Protein AF-A0A5A8F6B6-F1 (afdb_monomer)

pLDDT: mean 88.73, std 12.37, range [43.03, 97.75]

Sequence (128 aa):
MFMLNKKAFTLIELMIAILIFLIAILGLVPAFINAVKINKINEVRDKAYLALNKKLIEIESMDFNSLANDNGTITIDNTDYNYTINVIDDSSSIGKLKKVVVTVKWTKPYYNEENSISGTIYVRAKNE

InterPro domains:
  IPR010052 Type II secretion system protein GspI [PTHR38779] (2-109)
  IPR012902 Prokaryotic N-terminal methylation site [PF07963] (3-28)
  IPR012902 Prokaryotic N-terminal methylation site [TIGR02532] (7-28)
  IPR045584 Pilin-like [SSF54523] (9-91)

Structure (mmCIF, N/CA/C/O backbone):
data_AF-A0A5A8F6B6-F1
#
_entry.id   AF-A0A5A8F6B6-F1
#
loop_
_atom_site.group_PDB
_atom_site.id
_atom_site.type_symbol
_atom_site.label_atom_id
_atom_site.label_alt_id
_atom_site.label_comp_id
_atom_site.label_asym_id
_atom_site.label_entity_id
_atom_site.label_seq_id
_atom_site.pdbx_PDB_ins_code
_atom_site.Cartn_x
_atom_site.Cartn_y
_atom_site.Cartn_z
_atom_site.occupancy
_atom_site.B_iso_or_equiv
_atom_site.auth_seq_id
_atom_site.auth_comp_id
_atom_site.auth_asym_id
_atom_site.auth_atom_id
_atom_site.pdbx_PDB_model_num
ATOM 1 N N . MET A 1 1 ? -16.861 -34.633 62.055 1.00 44.25 1 MET A N 1
ATOM 2 C CA . MET A 1 1 ? -17.249 -34.572 60.629 1.00 44.25 1 MET A CA 1
ATOM 3 C C . MET A 1 1 ? -17.550 -33.117 60.300 1.00 44.25 1 MET A C 1
ATOM 5 O O . MET A 1 1 ? -18.537 -32.592 60.793 1.00 44.25 1 MET A O 1
ATOM 9 N N . PHE A 1 2 ? -16.646 -32.427 59.601 1.00 43.03 2 PHE A N 1
ATOM 10 C CA . PHE A 1 2 ? -16.809 -31.008 59.272 1.00 43.03 2 PHE A CA 1
ATOM 11 C C . PHE A 1 2 ? -17.870 -30.865 58.176 1.00 43.03 2 PHE A C 1
ATOM 13 O O . PHE A 1 2 ? -17.669 -31.335 57.058 1.00 43.03 2 PHE A O 1
ATOM 20 N N . MET A 1 3 ? -19.013 -30.254 58.493 1.00 48.62 3 MET A N 1
ATOM 21 C CA . MET A 1 3 ? -19.997 -29.887 57.477 1.00 48.62 3 MET A CA 1
ATOM 22 C C . MET A 1 3 ? -19.415 -28.756 56.623 1.00 48.62 3 MET A C 1
ATOM 24 O O . MET A 1 3 ? -19.262 -27.629 57.093 1.00 48.62 3 MET A O 1
ATOM 28 N N . LEU A 1 4 ? -19.070 -29.056 55.369 1.00 57.56 4 LEU A N 1
ATOM 29 C CA . LEU A 1 4 ? -18.744 -28.034 54.380 1.00 57.56 4 LEU A CA 1
ATOM 30 C C . LEU A 1 4 ? -20.007 -27.223 54.075 1.00 57.56 4 LEU A C 1
ATOM 32 O O . LEU A 1 4 ? -20.913 -27.691 53.388 1.00 57.56 4 LEU A O 1
ATOM 36 N N . ASN A 1 5 ? -20.057 -25.996 54.586 1.00 58.12 5 ASN A N 1
ATOM 37 C CA . ASN A 1 5 ? -21.114 -25.034 54.309 1.00 58.12 5 ASN A CA 1
ATOM 38 C C . ASN A 1 5 ? -20.991 -24.538 52.855 1.00 58.12 5 ASN A C 1
ATOM 40 O O . ASN A 1 5 ? -20.283 -23.572 52.576 1.00 58.12 5 ASN A O 1
ATOM 44 N N . LYS A 1 6 ? -21.635 -25.227 51.908 1.00 61.44 6 LYS A N 1
ATOM 45 C CA . LYS A 1 6 ? -21.715 -24.791 50.507 1.00 61.44 6 LYS A CA 1
ATOM 46 C C . LYS A 1 6 ? -22.841 -23.769 50.355 1.00 61.44 6 LYS A C 1
ATOM 48 O O . LYS A 1 6 ? -23.943 -24.118 49.941 1.00 61.44 6 LYS A O 1
ATOM 53 N N . LYS A 1 7 ? -22.580 -22.506 50.706 1.00 67.00 7 LYS A N 1
ATOM 54 C CA . LYS A 1 7 ? -23.494 -21.411 50.354 1.00 67.00 7 LYS A CA 1
ATOM 55 C C . LYS A 1 7 ? -23.494 -21.257 48.830 1.00 67.00 7 LYS A C 1
ATOM 57 O O . LYS A 1 7 ? -22.464 -20.939 48.243 1.00 67.00 7 LYS A O 1
ATOM 62 N N . ALA A 1 8 ? -24.626 -21.560 48.201 1.00 66.06 8 ALA A N 1
ATOM 63 C CA . ALA A 1 8 ? -24.851 -21.276 46.790 1.00 66.06 8 ALA A CA 1
ATOM 64 C C . ALA A 1 8 ? -24.875 -19.756 46.564 1.00 66.06 8 ALA A C 1
ATOM 66 O O . ALA A 1 8 ? -25.316 -19.005 47.435 1.00 66.06 8 ALA A O 1
ATOM 67 N N . PHE A 1 9 ? -24.379 -19.335 45.401 1.00 69.56 9 PHE A N 1
ATOM 68 C CA . PHE A 1 9 ? -24.312 -17.943 44.955 1.00 69.56 9 PHE A CA 1
ATOM 69 C C . PHE A 1 9 ? -25.692 -17.277 45.046 1.00 69.56 9 PHE A C 1
ATOM 71 O O . PHE A 1 9 ? -26.693 -17.871 44.634 1.00 69.56 9 PHE A O 1
ATOM 78 N N . THR A 1 10 ? -25.770 -16.066 45.596 1.00 87.00 10 THR A N 1
ATOM 79 C CA . THR A 1 10 ? -27.053 -15.363 45.718 1.00 87.00 10 THR A CA 1
ATOM 80 C C . THR A 1 10 ? -27.490 -14.778 44.370 1.00 87.00 10 THR A C 1
ATOM 82 O O . THR A 1 10 ? -26.666 -14.430 43.523 1.00 87.00 10 THR A O 1
ATOM 85 N N . LEU A 1 11 ? -28.804 -14.627 44.156 1.00 87.81 11 LEU A N 1
ATOM 86 C CA . LEU A 1 11 ? -29.335 -14.018 42.927 1.00 87.81 11 LEU A CA 1
ATOM 87 C C . LEU A 1 11 ? -28.813 -12.582 42.738 1.00 87.81 11 LEU A C 1
ATOM 89 O O . LEU A 1 11 ? -28.518 -12.168 41.621 1.00 87.81 11 LEU A O 1
ATOM 93 N N . ILE A 1 12 ? -28.647 -11.845 43.840 1.00 89.12 12 ILE A N 1
ATOM 94 C CA . ILE A 1 12 ? -28.111 -10.483 43.818 1.00 89.12 12 ILE A CA 1
ATOM 95 C C . ILE A 1 12 ? -26.629 -10.455 43.427 1.00 89.12 12 ILE A C 1
ATOM 97 O O . ILE A 1 12 ? -26.241 -9.613 42.622 1.00 89.12 12 ILE A O 1
ATOM 101 N N . GLU A 1 13 ? -25.809 -11.399 43.903 1.00 88.50 13 GLU A N 1
ATOM 102 C CA . GLU A 1 13 ? -24.418 -11.519 43.449 1.00 88.50 13 GLU A CA 1
ATOM 103 C C . GLU A 1 13 ? -24.342 -11.837 41.957 1.00 88.50 13 GLU A C 1
ATOM 105 O O . GLU A 1 13 ? -23.478 -11.295 41.275 1.00 88.50 13 GLU A O 1
ATOM 110 N N . LEU A 1 14 ? -25.254 -12.657 41.420 1.00 90.50 14 LEU A N 1
ATOM 111 C CA . LEU A 1 14 ? -25.306 -12.939 39.981 1.00 90.50 14 LEU A CA 1
ATOM 112 C C . LEU A 1 14 ? -25.625 -11.681 39.174 1.00 90.50 14 LEU A C 1
ATOM 114 O O . LEU A 1 14 ? -24.964 -11.406 38.175 1.00 90.50 14 LEU A O 1
ATOM 118 N N . MET A 1 15 ? -26.598 -10.890 39.624 1.00 93.12 15 MET A N 1
ATOM 119 C CA . MET A 1 15 ? -26.942 -9.624 38.975 1.00 93.12 15 MET A CA 1
ATOM 120 C C . MET A 1 15 ? -25.776 -8.631 39.014 1.00 93.12 15 MET A C 1
ATOM 122 O O . MET A 1 15 ? -25.469 -8.006 38.000 1.00 93.12 15 MET A O 1
ATOM 126 N N . ILE A 1 16 ? -25.091 -8.523 40.157 1.00 94.25 16 ILE A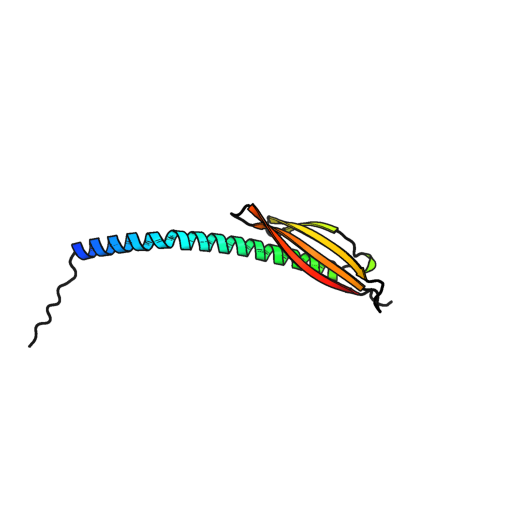 N 1
ATOM 127 C CA . ILE A 1 16 ? -23.917 -7.656 40.313 1.00 94.25 16 ILE A CA 1
ATOM 128 C C . ILE A 1 16 ? -22.751 -8.158 39.447 1.00 94.25 16 ILE A C 1
ATOM 130 O O . ILE A 1 16 ? -22.097 -7.358 38.783 1.00 94.25 16 ILE A O 1
ATOM 134 N N . ALA A 1 17 ? -22.513 -9.470 39.387 1.00 94.56 17 ALA A N 1
ATOM 135 C CA . ALA A 1 17 ? -21.467 -10.061 38.556 1.00 94.56 17 ALA A CA 1
ATOM 136 C C . ALA A 1 17 ? -21.709 -9.800 37.062 1.00 94.56 17 ALA A C 1
ATOM 138 O O . ALA A 1 17 ? -20.786 -9.390 36.358 1.00 94.56 17 ALA A O 1
ATOM 139 N N . ILE A 1 18 ? -22.948 -9.968 36.585 1.00 93.94 18 ILE A N 1
ATOM 140 C CA . ILE A 1 18 ? -23.324 -9.651 35.201 1.00 93.94 18 ILE A CA 1
ATOM 141 C C . ILE A 1 18 ? -23.151 -8.152 34.932 1.00 93.94 18 ILE A C 1
ATOM 143 O O . ILE A 1 18 ? -22.623 -7.785 33.888 1.00 93.94 18 ILE A O 1
ATOM 147 N N . LEU A 1 19 ? -23.526 -7.280 35.873 1.00 95.00 19 LEU A N 1
ATOM 148 C CA . LEU A 1 19 ? -23.343 -5.835 35.730 1.00 95.00 19 LEU A CA 1
ATOM 149 C C . LEU A 1 19 ? -21.861 -5.455 35.574 1.00 95.00 19 LEU A C 1
ATOM 151 O O . LEU A 1 19 ? -21.509 -4.721 34.652 1.00 95.00 19 LEU A O 1
ATOM 155 N N . ILE A 1 20 ? -20.986 -5.985 36.435 1.00 95.31 20 ILE A N 1
ATOM 156 C CA . ILE A 1 20 ? -19.535 -5.749 36.357 1.00 95.31 20 ILE A CA 1
ATOM 157 C C . ILE A 1 20 ? -18.975 -6.296 35.038 1.00 95.31 20 ILE A C 1
ATOM 159 O O . ILE A 1 20 ? -18.177 -5.633 34.375 1.00 95.31 20 ILE A O 1
ATOM 163 N N . PHE A 1 21 ? -1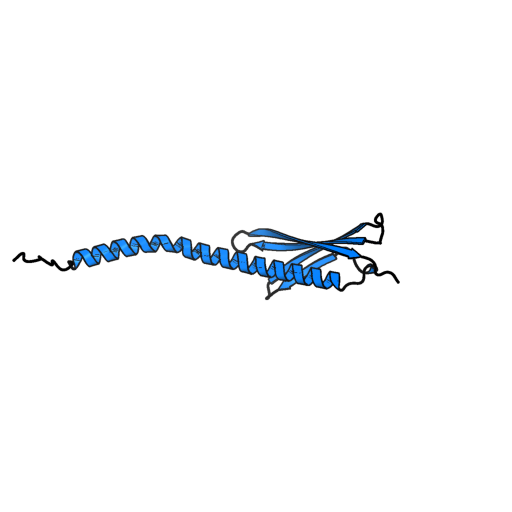9.423 -7.480 34.623 1.00 94.75 21 PHE A N 1
ATOM 164 C CA . PHE A 1 21 ? -19.013 -8.099 33.366 1.00 94.75 21 PHE A CA 1
ATOM 165 C C . PHE A 1 21 ? -19.420 -7.271 32.1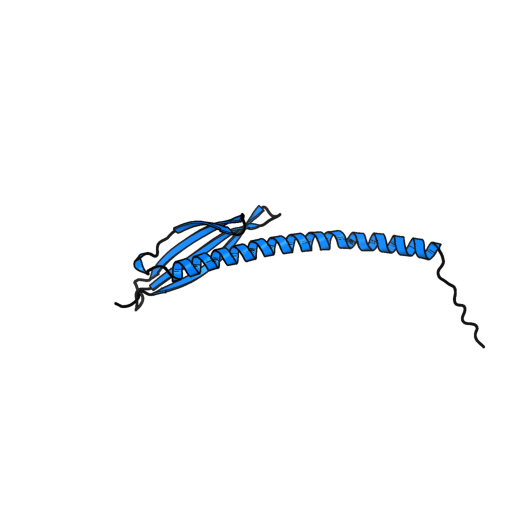39 1.00 94.75 21 PHE A C 1
ATOM 167 O O . PHE A 1 21 ? -18.615 -7.086 31.228 1.0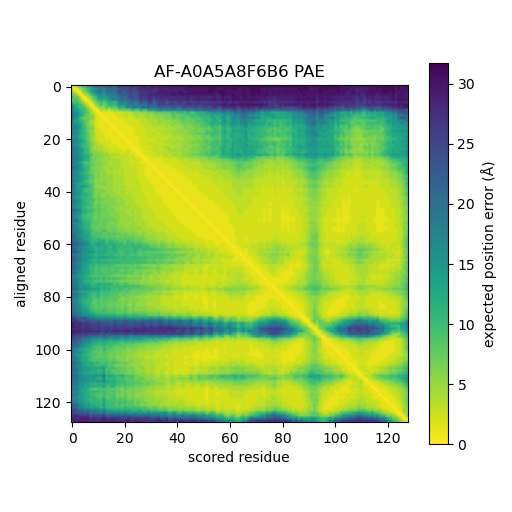0 94.75 21 PHE A O 1
ATOM 174 N N . LEU A 1 22 ? -20.633 -6.712 32.128 1.00 94.75 22 LEU A N 1
ATOM 175 C CA . LEU A 1 22 ? -21.098 -5.839 31.049 1.00 94.75 22 LEU A CA 1
ATOM 176 C C . LEU A 1 22 ? -20.240 -4.575 30.940 1.00 94.75 22 LEU A C 1
ATOM 178 O O . LEU A 1 22 ? -19.835 -4.214 29.837 1.00 94.75 22 LEU A O 1
ATOM 182 N N . ILE A 1 23 ? -19.901 -3.946 32.070 1.00 94.31 23 ILE A N 1
ATOM 183 C CA . ILE A 1 23 ? -19.002 -2.782 32.094 1.00 94.31 23 ILE A CA 1
ATOM 184 C C . ILE A 1 23 ? -17.619 -3.162 31.545 1.00 94.31 23 ILE A C 1
ATOM 186 O O . ILE A 1 23 ? -17.039 -2.408 30.763 1.00 94.31 23 ILE A O 1
ATOM 190 N N . ALA A 1 24 ? -17.112 -4.347 31.892 1.00 92.81 24 ALA A N 1
ATOM 191 C CA . ALA A 1 24 ? -15.826 -4.832 31.400 1.00 92.81 24 ALA A CA 1
ATOM 192 C C . ALA A 1 24 ? -15.817 -5.060 29.875 1.00 92.81 24 ALA A C 1
ATOM 194 O O . ALA A 1 24 ? -14.857 -4.677 29.206 1.00 92.81 24 ALA A O 1
ATOM 195 N N . ILE A 1 25 ? -16.886 -5.627 29.298 1.00 93.88 25 ILE A N 1
ATOM 196 C CA . ILE A 1 25 ? -16.966 -5.885 27.847 1.00 93.88 25 ILE A CA 1
ATOM 197 C C . ILE A 1 25 ? -16.990 -4.591 27.029 1.00 93.88 25 ILE A C 1
ATOM 199 O O . ILE A 1 25 ? -16.445 -4.565 25.924 1.00 93.88 25 ILE A O 1
ATOM 203 N N . LEU A 1 26 ? -17.568 -3.503 27.548 1.00 92.69 26 LEU A N 1
ATOM 204 C CA . LEU A 1 26 ? -17.582 -2.219 26.836 1.00 92.69 26 LEU A CA 1
ATOM 205 C C . LEU A 1 26 ? -16.165 -1.722 26.505 1.00 92.69 26 LEU A C 1
ATOM 207 O O . LEU A 1 26 ? -15.962 -1.095 25.465 1.00 92.69 26 LEU A O 1
ATOM 211 N N . GLY A 1 27 ? -15.168 -2.081 27.321 1.00 89.94 27 GLY A N 1
ATOM 212 C CA . GLY A 1 27 ? -13.759 -1.785 27.056 1.00 89.94 27 GLY A CA 1
ATOM 213 C C . GLY A 1 27 ? -13.174 -2.490 25.824 1.00 89.94 27 GLY A C 1
ATOM 214 O O . GLY A 1 27 ? -12.151 -2.048 25.304 1.00 89.94 27 GLY A O 1
ATOM 215 N N . LEU A 1 28 ? -13.811 -3.551 25.313 1.00 92.44 28 LEU A N 1
ATOM 216 C CA . LEU A 1 28 ? -13.325 -4.322 24.159 1.00 92.44 28 LEU A CA 1
ATOM 217 C C . LEU A 1 28 ? -13.759 -3.737 22.811 1.00 92.44 28 LEU A C 1
ATOM 219 O O . LEU A 1 28 ? -13.083 -3.948 21.805 1.00 92.44 28 LEU A O 1
ATOM 223 N N . VAL A 1 29 ? -14.855 -2.976 22.772 1.00 93.81 29 VAL A N 1
ATOM 224 C CA . VAL A 1 29 ? -15.379 -2.341 21.549 1.00 93.81 29 VAL A CA 1
ATOM 225 C C . VAL A 1 29 ? -14.305 -1.572 20.756 1.00 93.81 29 VAL A C 1
ATOM 227 O O . VAL A 1 29 ? -14.181 -1.819 19.552 1.00 93.81 29 VAL A O 1
ATOM 230 N N . PRO A 1 30 ? -13.477 -0.692 21.360 1.00 94.50 30 PRO A N 1
ATOM 231 C CA . PRO A 1 30 ? -12.430 0.007 20.613 1.00 94.50 30 PRO A CA 1
ATOM 232 C C . PRO A 1 30 ? -11.375 -0.939 20.019 1.00 94.50 30 PRO A C 1
ATOM 234 O O . PRO A 1 30 ? -10.858 -0.664 18.935 1.00 94.50 30 PRO A O 1
ATOM 237 N N . ALA A 1 31 ? -11.081 -2.069 20.672 1.00 94.06 31 ALA A N 1
ATOM 238 C CA . ALA A 1 31 ? -10.142 -3.059 20.147 1.00 94.06 31 ALA A CA 1
ATOM 239 C C . ALA A 1 31 ? -10.674 -3.704 18.857 1.00 94.06 31 ALA A C 1
ATOM 241 O O . ALA A 1 31 ? -9.939 -3.803 17.874 1.00 94.06 31 ALA A O 1
ATOM 242 N N . PHE A 1 32 ? -11.965 -4.054 18.817 1.00 95.12 32 PHE A N 1
ATOM 243 C 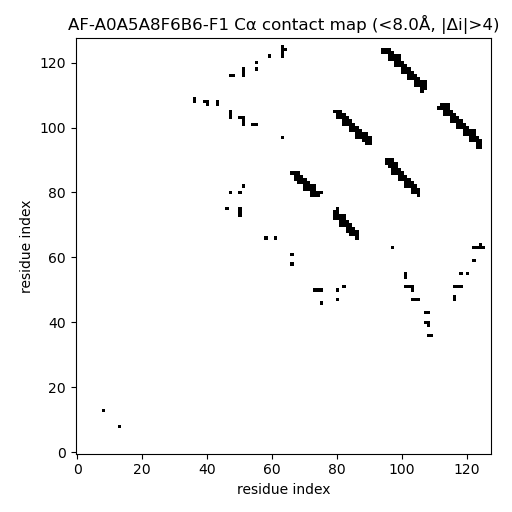CA . PHE A 1 32 ? -12.607 -4.583 17.609 1.00 95.12 32 PHE A CA 1
ATOM 244 C C . PHE A 1 32 ? -12.611 -3.572 16.459 1.00 95.12 32 PHE A C 1
ATOM 246 O O . PHE A 1 32 ? -12.272 -3.924 15.329 1.00 95.12 32 PHE A O 1
ATOM 253 N N . ILE A 1 33 ? -12.933 -2.305 16.736 1.00 95.12 33 ILE A N 1
ATOM 254 C CA . ILE A 1 33 ? -12.914 -1.244 15.717 1.00 95.12 33 ILE A CA 1
ATOM 255 C C . ILE A 1 33 ? -11.504 -1.090 15.134 1.00 95.12 33 ILE A C 1
ATOM 257 O O . ILE A 1 33 ? -11.341 -1.007 13.915 1.00 95.12 33 ILE A O 1
ATOM 261 N N . ASN A 1 34 ? -10.478 -1.081 15.987 1.00 95.56 34 ASN A N 1
ATOM 262 C CA . ASN A 1 34 ? -9.092 -0.977 15.541 1.00 95.56 34 ASN A CA 1
ATOM 263 C C . ASN A 1 34 ? -8.657 -2.196 14.722 1.00 95.56 34 ASN A C 1
ATOM 265 O O . ASN A 1 34 ? -8.008 -2.021 13.694 1.00 95.56 34 ASN A O 1
ATOM 269 N N . ALA A 1 35 ? -9.062 -3.406 15.112 1.00 96.31 35 ALA A N 1
ATOM 270 C CA . ALA A 1 35 ? -8.773 -4.616 14.348 1.00 96.31 35 ALA A CA 1
ATOM 271 C C . ALA A 1 35 ? -9.353 -4.545 12.925 1.00 96.31 35 ALA A C 1
ATOM 273 O O . ALA A 1 35 ? -8.642 -4.801 11.955 1.00 96.31 35 ALA A O 1
ATOM 274 N N . VAL A 1 36 ? -10.613 -4.117 12.777 1.00 96.44 36 VAL A N 1
ATOM 275 C CA . VAL A 1 36 ? -11.247 -3.943 11.456 1.00 96.44 36 VAL A CA 1
ATOM 276 C C . VAL A 1 36 ? -10.514 -2.891 10.620 1.00 96.44 36 VAL A C 1
ATOM 278 O O . VAL A 1 36 ? -10.219 -3.135 9.449 1.00 96.44 36 VAL A O 1
ATOM 281 N N . LYS A 1 37 ? -10.169 -1.741 11.216 1.00 95.88 37 LYS A N 1
ATOM 282 C CA . LYS A 1 37 ? -9.419 -0.680 10.523 1.00 95.88 37 LYS A CA 1
ATOM 283 C C . LYS A 1 37 ? -8.065 -1.178 10.024 1.00 95.88 37 LYS A C 1
ATOM 285 O O . LYS A 1 37 ? -7.739 -0.974 8.857 1.00 95.88 37 LYS A O 1
ATOM 290 N N . ILE A 1 38 ? -7.301 -1.854 10.881 1.00 95.38 38 ILE A N 1
ATOM 291 C CA . ILE A 1 38 ? -5.982 -2.402 10.537 1.00 95.38 38 ILE A CA 1
ATOM 292 C C . ILE A 1 38 ? -6.107 -3.442 9.424 1.00 95.38 38 ILE A C 1
ATOM 294 O O . ILE A 1 38 ? -5.346 -3.389 8.460 1.00 95.38 38 ILE A O 1
ATOM 298 N N . ASN A 1 39 ? -7.095 -4.335 9.502 1.00 96.44 39 ASN A N 1
ATOM 299 C CA . ASN A 1 39 ? -7.332 -5.329 8.457 1.00 96.44 39 ASN A CA 1
ATOM 300 C C . ASN A 1 39 ? -7.609 -4.670 7.105 1.00 96.44 39 ASN A C 1
ATOM 302 O O . ASN A 1 39 ? -7.026 -5.074 6.103 1.00 96.44 39 ASN A O 1
ATOM 306 N N . LYS A 1 40 ? -8.427 -3.612 7.071 1.00 95.31 40 LYS A N 1
ATOM 307 C CA . LYS A 1 40 ? -8.710 -2.906 5.818 1.00 95.31 40 LYS A CA 1
ATOM 308 C C . LYS A 1 40 ? -7.493 -2.154 5.274 1.00 95.31 40 LYS A C 1
ATOM 310 O O . LYS A 1 40 ? -7.288 -2.123 4.063 1.00 95.31 40 LYS A O 1
ATOM 315 N N . ILE A 1 41 ? -6.674 -1.566 6.148 1.00 94.75 41 ILE A N 1
ATOM 316 C CA . ILE A 1 41 ? -5.405 -0.929 5.756 1.00 94.75 41 ILE A CA 1
ATOM 317 C C . ILE A 1 41 ? -4.454 -1.962 5.144 1.00 94.75 41 ILE A C 1
ATOM 319 O O . ILE A 1 41 ? -3.857 -1.695 4.101 1.00 94.75 41 ILE A O 1
ATOM 323 N N . ASN A 1 42 ? -4.338 -3.139 5.762 1.00 95.25 42 ASN A N 1
ATOM 324 C CA . ASN A 1 42 ? -3.500 -4.222 5.258 1.00 95.25 42 ASN A CA 1
ATOM 325 C C . ASN A 1 42 ? -4.013 -4.751 3.915 1.00 95.25 42 ASN A C 1
ATOM 327 O O . ASN A 1 42 ? -3.218 -4.881 2.996 1.00 95.25 42 ASN A O 1
ATOM 331 N N . GLU A 1 43 ? -5.324 -4.947 3.757 1.00 95.69 43 GLU A N 1
ATOM 332 C CA . GLU A 1 43 ? -5.923 -5.383 2.487 1.00 95.69 43 GLU A CA 1
ATOM 333 C C . GLU A 1 43 ? -5.563 -4.437 1.327 1.00 95.69 43 GLU A C 1
ATOM 335 O O . GLU A 1 43 ? -5.137 -4.882 0.262 1.00 95.69 43 GLU A O 1
ATOM 340 N N . VAL A 1 44 ? -5.696 -3.120 1.528 1.00 94.62 44 VAL A N 1
ATOM 341 C CA . VAL A 1 44 ? -5.337 -2.118 0.507 1.00 94.62 44 VAL A CA 1
ATOM 342 C C . VAL A 1 44 ? -3.832 -2.130 0.231 1.00 94.62 44 VAL A C 1
ATOM 344 O O . VAL A 1 44 ? -3.411 -2.035 -0.921 1.00 94.62 44 VAL A O 1
ATOM 347 N N . ARG A 1 45 ? -3.004 -2.288 1.269 1.00 94.94 45 ARG A N 1
ATOM 348 C CA . ARG A 1 45 ? -1.550 -2.396 1.111 1.00 94.94 45 ARG A CA 1
ATOM 349 C C . ARG A 1 45 ? -1.166 -3.637 0.301 1.00 94.94 45 ARG A C 1
ATOM 351 O O . ARG A 1 45 ? -0.345 -3.529 -0.601 1.00 94.94 45 ARG A O 1
ATOM 358 N N . ASP A 1 46 ? -1.762 -4.789 0.581 1.00 96.94 46 ASP A N 1
ATOM 359 C CA . ASP A 1 46 ? -1.469 -6.044 -0.119 1.00 96.94 46 ASP A CA 1
ATOM 360 C C . ASP A 1 46 ? -1.875 -5.960 -1.601 1.00 96.94 46 ASP A C 1
ATOM 362 O O . ASP A 1 46 ? -1.156 -6.427 -2.486 1.00 96.94 46 ASP A O 1
ATOM 366 N N . LYS A 1 47 ? -2.975 -5.259 -1.901 1.00 96.25 47 LYS A N 1
ATOM 367 C CA . LYS A 1 47 ? -3.370 -4.925 -3.277 1.00 96.25 47 LYS A CA 1
ATOM 368 C C . LYS A 1 47 ? -2.393 -3.962 -3.956 1.00 96.25 47 LYS A C 1
ATOM 370 O O . LYS A 1 47 ? -2.084 -4.158 -5.130 1.00 96.25 47 LYS A O 1
ATOM 375 N N . ALA A 1 48 ? -1.846 -2.981 -3.237 1.00 96.31 48 ALA A N 1
ATOM 376 C CA . ALA A 1 48 ? -0.783 -2.119 -3.759 1.00 96.31 48 ALA A CA 1
ATOM 377 C C . ALA A 1 48 ? 0.504 -2.911 -4.070 1.00 96.31 48 ALA A C 1
ATOM 379 O O . ALA A 1 48 ? 1.132 -2.681 -5.102 1.00 96.31 48 ALA A O 1
ATOM 380 N N . TYR A 1 49 ? 0.868 -3.891 -3.233 1.00 97.00 49 TYR A N 1
ATOM 381 C CA . TYR A 1 49 ? 1.956 -4.834 -3.527 1.00 97.00 49 TYR A CA 1
ATOM 382 C C . TYR A 1 49 ? 1.673 -5.656 -4.787 1.00 97.00 49 TYR A C 1
ATOM 384 O O . TYR A 1 49 ? 2.558 -5.829 -5.624 1.00 97.00 49 TYR A O 1
ATOM 392 N N . LEU A 1 50 ? 0.443 -6.145 -4.953 1.00 97.44 50 LEU A N 1
ATOM 393 C CA . LEU A 1 50 ? 0.044 -6.862 -6.162 1.00 97.44 50 LEU A CA 1
ATOM 394 C C . LEU A 1 50 ? 0.149 -5.969 -7.408 1.00 97.44 50 LEU A C 1
ATOM 396 O O . LEU A 1 50 ? 0.662 -6.416 -8.431 1.00 97.44 50 LEU A O 1
ATOM 400 N N . ALA A 1 51 ? -0.296 -4.712 -7.320 1.00 97.38 51 ALA A N 1
ATOM 401 C CA . ALA A 1 51 ? -0.151 -3.721 -8.383 1.00 97.38 51 ALA A CA 1
ATOM 402 C C . ALA A 1 51 ? 1.323 -3.481 -8.751 1.00 97.38 51 ALA A C 1
ATOM 404 O O . ALA A 1 51 ? 1.675 -3.521 -9.932 1.00 97.38 51 ALA A O 1
ATOM 405 N N . LEU A 1 52 ? 2.190 -3.304 -7.747 1.00 97.75 52 LEU A N 1
ATOM 406 C CA . LEU A 1 52 ? 3.633 -3.156 -7.938 1.00 97.75 52 LEU A CA 1
ATOM 407 C C . LEU A 1 52 ? 4.220 -4.376 -8.655 1.00 97.75 52 LEU A C 1
ATOM 409 O O . LEU A 1 52 ? 4.893 -4.219 -9.669 1.00 97.75 52 LEU A O 1
ATOM 413 N N . ASN A 1 53 ? 3.936 -5.584 -8.165 1.00 97.00 53 ASN A N 1
ATOM 414 C CA . ASN A 1 53 ? 4.460 -6.820 -8.746 1.00 97.00 53 ASN A CA 1
ATOM 415 C C . ASN A 1 53 ? 3.997 -7.023 -10.190 1.00 97.00 53 ASN A C 1
ATOM 417 O O . ASN A 1 53 ? 4.804 -7.394 -11.035 1.00 97.00 53 ASN A O 1
ATOM 421 N N . LYS A 1 54 ? 2.728 -6.729 -10.500 1.00 96.38 54 LYS A N 1
ATOM 422 C CA . LYS A 1 54 ? 2.230 -6.774 -11.882 1.00 96.38 54 LYS A CA 1
ATOM 423 C C . LYS A 1 54 ? 3.033 -5.848 -12.793 1.00 96.38 54 LYS A C 1
ATOM 425 O O . LYS A 1 54 ? 3.436 -6.279 -13.868 1.00 96.38 54 LYS A O 1
ATOM 430 N N . LYS A 1 55 ? 3.312 -4.617 -12.350 1.00 95.94 55 LYS A N 1
ATOM 431 C CA . LYS A 1 55 ? 4.136 -3.679 -13.1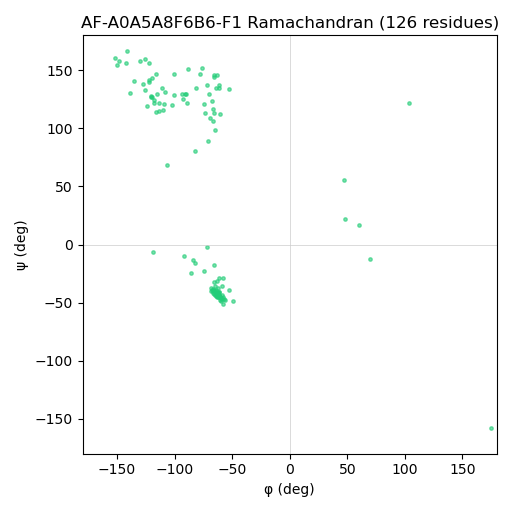21 1.00 95.94 55 LYS A CA 1
ATOM 432 C C . LYS A 1 55 ? 5.587 -4.122 -13.254 1.00 95.94 55 LYS A C 1
ATOM 434 O O . LYS A 1 55 ? 6.149 -3.984 -14.331 1.00 95.94 55 LYS A O 1
ATOM 439 N N . LEU A 1 56 ? 6.190 -4.676 -12.205 1.00 95.81 56 LEU A N 1
ATOM 440 C CA . LEU A 1 56 ? 7.550 -5.210 -12.289 1.00 95.81 56 LEU A CA 1
ATOM 441 C C . LEU A 1 56 ? 7.646 -6.351 -13.309 1.00 95.81 56 LEU A C 1
ATOM 443 O O . LEU A 1 56 ? 8.528 -6.315 -14.157 1.00 95.81 56 LEU A O 1
ATOM 447 N N . ILE A 1 57 ? 6.701 -7.295 -13.292 1.00 94.75 57 ILE A N 1
ATOM 448 C CA . ILE A 1 57 ? 6.643 -8.405 -14.259 1.00 94.75 57 ILE A CA 1
ATOM 449 C C . ILE A 1 57 ? 6.423 -7.888 -15.688 1.00 94.75 57 ILE A C 1
ATOM 451 O O . ILE A 1 57 ? 7.055 -8.367 -16.627 1.00 94.75 57 ILE A O 1
ATOM 455 N N . GLU A 1 58 ? 5.548 -6.893 -15.865 1.00 93.81 58 GLU A N 1
ATOM 456 C CA . GLU A 1 58 ? 5.334 -6.243 -17.162 1.00 93.81 58 GLU A CA 1
ATOM 457 C C . GLU A 1 58 ? 6.655 -5.671 -17.703 1.00 93.81 58 GLU A C 1
ATOM 459 O O . GLU A 1 58 ? 7.026 -5.950 -18.840 1.00 93.81 58 GLU A O 1
ATOM 464 N N . ILE A 1 59 ? 7.419 -4.967 -16.865 1.00 93.19 59 ILE A N 1
ATOM 465 C CA . ILE A 1 59 ? 8.718 -4.383 -17.230 1.00 93.19 59 ILE A CA 1
ATOM 466 C C . ILE A 1 59 ? 9.770 -5.464 -17.505 1.00 93.19 59 ILE A C 1
ATOM 468 O O . ILE A 1 59 ? 10.548 -5.324 -18.444 1.00 93.19 59 ILE A O 1
ATOM 472 N N . GLU A 1 60 ? 9.795 -6.556 -16.738 1.00 90.38 60 GLU A N 1
ATOM 473 C CA . GLU A 1 60 ? 10.686 -7.698 -16.999 1.00 90.38 60 GLU A CA 1
ATOM 474 C C . GLU A 1 60 ? 10.416 -8.357 -18.359 1.00 90.38 60 GLU A C 1
ATOM 476 O O . GLU A 1 60 ? 11.330 -8.916 -18.968 1.00 90.38 60 GLU A O 1
ATOM 481 N N . SER A 1 61 ? 9.173 -8.283 -18.844 1.00 90.62 61 SER A N 1
ATOM 482 C CA . SER A 1 61 ? 8.781 -8.803 -20.156 1.00 90.62 61 SER A CA 1
ATOM 483 C C . SER A 1 61 ? 9.044 -7.839 -21.318 1.00 90.62 61 SER A C 1
ATOM 485 O O . SER A 1 61 ? 8.993 -8.259 -22.474 1.00 90.62 61 SER A O 1
ATOM 487 N N . MET A 1 62 ? 9.331 -6.564 -21.036 1.00 91.00 62 MET A N 1
ATOM 488 C CA . MET A 1 62 ? 9.601 -5.555 -22.059 1.00 91.00 62 MET A CA 1
ATOM 489 C C . MET A 1 62 ? 11.017 -5.684 -22.622 1.00 91.00 62 MET A C 1
ATOM 491 O O . MET A 1 62 ? 11.981 -5.989 -21.916 1.00 91.00 62 MET A O 1
ATOM 495 N N . ASP A 1 63 ? 11.163 -5.366 -23.907 1.00 89.75 63 ASP A N 1
ATOM 496 C CA . ASP A 1 63 ? 12.482 -5.248 -24.516 1.00 89.75 63 ASP A CA 1
ATOM 497 C C . ASP A 1 63 ? 13.267 -4.078 -23.914 1.00 89.75 63 ASP A C 1
ATOM 499 O O . ASP A 1 63 ? 12.730 -3.004 -23.634 1.00 89.75 63 ASP A O 1
ATOM 503 N N . PHE A 1 64 ? 14.582 -4.261 -23.785 1.00 89.19 64 PHE A N 1
ATOM 504 C CA . PHE A 1 64 ? 15.489 -3.280 -23.182 1.00 89.19 64 PHE A CA 1
ATOM 505 C C . PHE A 1 64 ? 15.367 -1.878 -23.808 1.00 89.19 64 PHE A C 1
ATOM 507 O O . PHE A 1 64 ? 15.404 -0.867 -23.102 1.00 89.19 64 PHE A O 1
ATOM 514 N N . ASN A 1 65 ? 15.197 -1.805 -25.130 1.00 88.69 65 ASN A N 1
ATOM 515 C CA . ASN A 1 65 ? 15.081 -0.539 -25.860 1.00 88.69 65 ASN A CA 1
ATOM 516 C C . ASN A 1 65 ? 13.721 0.147 -25.657 1.00 88.69 65 ASN A C 1
ATOM 518 O O . ASN A 1 65 ? 13.639 1.364 -25.790 1.00 88.69 65 ASN A O 1
ATOM 522 N N . SER A 1 66 ? 12.689 -0.611 -25.287 1.00 90.38 66 SER A N 1
ATOM 523 C CA . SER A 1 66 ? 11.319 -0.135 -25.058 1.00 90.38 66 SER A CA 1
ATOM 524 C C . SER A 1 66 ? 11.121 0.464 -23.666 1.00 90.38 66 SER A C 1
ATOM 526 O O . SER A 1 66 ? 10.130 1.144 -23.421 1.00 90.38 66 SER A O 1
ATOM 528 N N . LEU A 1 67 ? 12.053 0.205 -22.743 1.00 91.62 67 LEU A N 1
ATOM 529 C CA . LEU A 1 67 ? 12.004 0.727 -21.381 1.00 91.62 67 LEU A CA 1
ATOM 530 C C . LEU A 1 67 ? 12.174 2.248 -21.365 1.00 91.62 67 LEU A C 1
ATOM 532 O O . LEU A 1 67 ? 13.251 2.755 -21.699 1.00 91.62 67 LEU A O 1
ATOM 536 N N . ALA A 1 68 ? 11.130 2.939 -20.912 1.00 93.19 68 ALA A N 1
ATOM 537 C CA . ALA A 1 68 ? 11.065 4.386 -20.755 1.00 93.19 68 ALA A CA 1
ATOM 538 C C . ALA A 1 68 ? 10.310 4.774 -19.473 1.00 93.19 68 ALA A C 1
ATOM 540 O O . ALA A 1 68 ? 9.642 3.947 -18.850 1.00 93.19 68 ALA A O 1
ATOM 541 N N . ASN A 1 69 ? 10.425 6.047 -19.085 1.00 95.25 69 ASN A N 1
ATOM 542 C CA . ASN A 1 69 ? 9.618 6.610 -18.006 1.00 95.25 69 ASN A CA 1
ATOM 543 C C . ASN A 1 69 ? 8.136 6.547 -18.370 1.00 95.25 69 ASN A C 1
ATOM 545 O O . ASN A 1 69 ? 7.758 6.901 -19.485 1.00 95.25 69 ASN A O 1
ATOM 549 N N . ASP A 1 70 ? 7.307 6.159 -17.411 1.00 96.44 70 ASP A N 1
ATOM 550 C CA . ASP A 1 70 ? 5.863 6.054 -17.597 1.00 96.44 70 ASP A CA 1
ATOM 551 C C . ASP A 1 70 ? 5.133 6.361 -16.287 1.00 96.44 70 ASP A C 1
ATOM 553 O O . ASP A 1 70 ? 5.700 6.290 -15.196 1.00 96.44 70 ASP A O 1
ATOM 557 N N . ASN A 1 71 ? 3.868 6.737 -16.376 1.00 96.69 71 ASN A N 1
ATOM 558 C CA . ASN A 1 71 ? 2.995 6.890 -15.227 1.00 96.69 71 ASN A CA 1
ATOM 559 C C . ASN A 1 71 ? 1.556 6.602 -15.636 1.00 96.69 71 ASN A C 1
ATOM 561 O O . ASN A 1 71 ? 1.171 6.769 -16.789 1.00 96.69 71 ASN A O 1
ATOM 565 N N . GLY A 1 72 ? 0.753 6.182 -14.672 1.00 96.31 72 GLY A N 1
ATOM 566 C CA . GLY A 1 72 ? -0.639 5.886 -14.941 1.00 96.31 72 GLY A CA 1
ATOM 567 C C . GLY A 1 72 ? -1.333 5.302 -13.733 1.00 96.31 72 GLY A C 1
ATOM 568 O O . GLY A 1 72 ? -0.893 5.459 -12.593 1.00 96.31 72 GLY A O 1
ATOM 569 N N . THR A 1 73 ? -2.416 4.592 -14.006 1.00 96.62 73 THR A N 1
ATOM 570 C CA . THR A 1 73 ? -3.250 3.970 -12.987 1.00 96.62 73 THR A CA 1
ATOM 571 C C . THR A 1 73 ? -3.421 2.495 -13.314 1.00 96.62 73 THR A C 1
ATOM 573 O O . THR A 1 73 ? -3.602 2.117 -14.470 1.00 96.62 73 THR A O 1
ATOM 576 N N . ILE A 1 74 ? -3.348 1.653 -12.290 1.00 94.88 74 ILE A N 1
ATOM 577 C CA . ILE A 1 74 ? -3.677 0.234 -12.372 1.00 94.88 74 ILE A CA 1
ATOM 578 C C . ILE A 1 74 ? -4.823 -0.065 -11.410 1.00 94.88 74 ILE A C 1
ATOM 580 O O . ILE A 1 74 ? -4.750 0.245 -10.221 1.00 94.88 74 ILE A O 1
ATOM 584 N N . THR A 1 75 ? -5.881 -0.681 -11.926 1.00 94.75 75 THR A N 1
ATOM 585 C CA . THR A 1 75 ? -7.053 -1.050 -11.130 1.00 94.75 75 THR A CA 1
ATOM 586 C C . THR A 1 75 ? -6.907 -2.480 -10.611 1.00 94.75 75 THR A C 1
ATOM 588 O O . THR A 1 75 ? -6.719 -3.421 -11.385 1.00 94.75 75 THR A O 1
ATOM 591 N N . ILE A 1 76 ? -7.017 -2.660 -9.293 1.00 93.81 76 ILE A N 1
ATOM 592 C CA . ILE A 1 76 ? -7.058 -3.961 -8.612 1.00 93.81 76 ILE A CA 1
ATOM 593 C C . ILE A 1 76 ? -8.340 -4.010 -7.781 1.00 93.81 76 ILE A C 1
ATOM 595 O O . ILE A 1 76 ? -8.522 -3.182 -6.890 1.00 93.81 76 ILE A O 1
ATOM 599 N N . ASP A 1 77 ? -9.226 -4.967 -8.065 1.00 90.69 77 ASP A N 1
ATOM 600 C CA . ASP A 1 77 ? -10.515 -5.148 -7.377 1.00 90.69 77 ASP A CA 1
ATOM 601 C C . ASP A 1 77 ? -11.303 -3.834 -7.218 1.00 90.69 77 ASP A C 1
ATOM 603 O O . ASP A 1 77 ? -11.625 -3.415 -6.102 1.00 90.69 77 ASP A O 1
ATOM 607 N N . ASN A 1 78 ? -11.555 -3.144 -8.338 1.00 88.94 78 ASN A N 1
ATOM 608 C CA . ASN A 1 78 ? -12.272 -1.860 -8.399 1.00 88.94 78 ASN A CA 1
ATOM 609 C C . ASN A 1 78 ? -11.621 -0.713 -7.603 1.00 88.94 78 ASN A C 1
ATOM 611 O O . ASN A 1 78 ? -12.273 0.293 -7.329 1.00 88.94 78 ASN A O 1
ATOM 615 N N . THR A 1 79 ? -10.352 -0.854 -7.224 1.00 88.94 79 THR A N 1
ATOM 616 C CA . THR A 1 79 ? -9.571 0.197 -6.567 1.00 88.94 79 THR A CA 1
ATOM 617 C C . THR A 1 79 ? -8.422 0.614 -7.469 1.00 88.94 79 THR A C 1
ATOM 619 O O . THR A 1 79 ? -7.660 -0.234 -7.935 1.00 88.94 79 THR A O 1
ATOM 622 N N . ASP A 1 80 ? -8.290 1.915 -7.681 1.00 92.88 80 ASP A N 1
ATOM 623 C CA . ASP A 1 80 ? -7.271 2.503 -8.539 1.00 92.88 80 ASP A CA 1
ATOM 624 C C . ASP A 1 80 ? -5.999 2.822 -7.749 1.00 92.88 80 ASP A C 1
ATOM 626 O O . ASP A 1 80 ? -6.040 3.464 -6.697 1.00 92.88 80 ASP A O 1
ATOM 630 N N . TYR A 1 81 ? -4.859 2.375 -8.273 1.00 95.88 81 TYR A N 1
ATOM 631 C CA . TYR A 1 81 ? -3.532 2.630 -7.723 1.00 95.88 81 TYR A CA 1
ATOM 632 C C . TYR A 1 81 ? -2.714 3.406 -8.747 1.00 95.88 81 TYR A C 1
ATOM 634 O O . TYR A 1 81 ? -2.533 2.951 -9.878 1.00 95.88 81 TYR A O 1
ATOM 642 N N . ASN A 1 82 ? -2.191 4.564 -8.357 1.00 96.94 82 ASN A N 1
ATOM 643 C CA . ASN A 1 82 ? -1.355 5.363 -9.245 1.00 96.94 82 ASN A CA 1
ATOM 644 C C . ASN A 1 82 ? 0.064 4.807 -9.237 1.00 96.94 82 ASN A C 1
ATOM 646 O O . ASN A 1 82 ? 0.611 4.533 -8.171 1.00 96.94 82 ASN A O 1
ATOM 650 N N . TYR A 1 83 ? 0.673 4.657 -10.406 1.00 97.31 83 TYR A N 1
ATOM 651 C CA . TYR A 1 83 ? 2.042 4.184 -10.533 1.00 97.31 83 TYR A CA 1
ATOM 652 C C . TYR A 1 83 ? 2.922 5.191 -11.274 1.00 97.31 83 TYR A C 1
ATOM 654 O O . TYR A 1 83 ? 2.464 6.009 -12.072 1.00 97.31 83 TYR A O 1
ATOM 662 N N . THR A 1 84 ? 4.221 5.111 -11.019 1.00 97.31 84 THR A N 1
ATOM 663 C CA . THR A 1 84 ? 5.261 5.841 -11.741 1.00 97.31 84 THR A CA 1
ATOM 664 C C . THR A 1 84 ? 6.439 4.908 -11.974 1.00 97.31 84 THR A C 1
ATOM 666 O O . THR A 1 84 ? 6.903 4.251 -11.044 1.00 97.31 84 THR A O 1
ATOM 669 N N . ILE A 1 85 ? 6.915 4.852 -13.210 1.00 96.94 85 ILE A N 1
ATOM 670 C CA . ILE A 1 85 ? 8.079 4.101 -13.662 1.00 96.94 85 ILE A CA 1
ATOM 671 C C . ILE A 1 85 ? 9.167 5.123 -13.983 1.00 96.94 85 ILE A C 1
ATOM 673 O O . ILE A 1 85 ? 8.971 6.007 -14.815 1.00 96.94 85 ILE A O 1
ATOM 677 N N . ASN A 1 86 ? 10.305 5.002 -13.308 1.00 95.94 86 ASN A N 1
ATOM 678 C CA . ASN A 1 86 ? 11.491 5.808 -13.552 1.00 95.94 86 ASN A CA 1
ATOM 679 C C . ASN A 1 86 ? 12.627 4.902 -14.038 1.00 95.94 86 ASN A C 1
ATOM 681 O O . ASN A 1 86 ? 13.096 4.036 -13.298 1.00 95.94 86 ASN A O 1
ATOM 685 N N . VAL A 1 87 ? 13.039 5.094 -15.283 1.00 93.12 87 VAL A N 1
ATOM 686 C CA . VAL A 1 87 ? 14.109 4.375 -15.965 1.00 93.12 87 VAL A CA 1
ATOM 687 C C . VAL A 1 87 ? 15.344 5.264 -15.988 1.00 93.12 87 VAL A C 1
ATOM 689 O O . VAL A 1 87 ? 15.334 6.366 -16.533 1.00 93.12 87 VAL A O 1
ATOM 692 N N . ILE A 1 88 ? 16.417 4.767 -15.386 1.00 91.12 88 ILE A N 1
ATOM 693 C CA . ILE A 1 88 ? 17.720 5.418 -15.341 1.00 91.12 88 ILE A CA 1
ATOM 694 C C . ILE A 1 88 ? 18.685 4.562 -16.156 1.00 91.12 88 ILE A C 1
ATOM 696 O O . ILE A 1 88 ? 18.971 3.416 -15.793 1.00 91.12 88 ILE A O 1
ATOM 700 N N . ASP A 1 89 ? 19.177 5.131 -17.251 1.00 83.38 89 ASP A N 1
ATOM 701 C CA . ASP A 1 89 ? 20.186 4.505 -18.097 1.00 83.38 89 ASP A CA 1
ATOM 702 C C . ASP A 1 89 ? 21.551 4.566 -17.405 1.00 83.38 89 ASP A C 1
ATOM 704 O O . ASP A 1 89 ? 22.069 5.645 -17.116 1.00 83.38 89 ASP A O 1
ATOM 708 N N . ASP A 1 90 ? 22.151 3.402 -17.161 1.00 73.88 90 ASP A N 1
ATOM 709 C CA . ASP A 1 90 ? 23.536 3.284 -16.707 1.00 73.88 90 ASP A CA 1
ATOM 710 C C . ASP A 1 90 ? 24.392 2.773 -17.871 1.00 73.88 90 ASP A C 1
ATOM 712 O O . ASP A 1 90 ? 24.868 1.635 -17.914 1.00 73.88 90 ASP A O 1
ATOM 716 N N . SER A 1 91 ? 24.539 3.630 -18.885 1.00 63.28 91 SER A N 1
ATOM 717 C CA . SER A 1 91 ? 25.326 3.353 -20.093 1.00 63.28 91 SER A CA 1
ATOM 718 C C . SER A 1 91 ? 26.841 3.348 -19.856 1.00 63.28 91 SER A C 1
ATOM 720 O O . SER A 1 91 ? 27.599 3.117 -20.795 1.00 63.28 91 SER A O 1
ATOM 722 N N . SER A 1 92 ? 27.286 3.627 -18.628 1.00 62.28 92 SER A N 1
ATOM 723 C CA . SER A 1 92 ? 28.700 3.704 -18.237 1.00 62.28 92 SER A CA 1
ATOM 724 C C . SER A 1 92 ? 29.251 2.368 -17.720 1.00 62.28 92 SER A C 1
ATOM 726 O O . SER A 1 92 ? 30.459 2.229 -17.530 1.00 62.28 92 SER A O 1
ATOM 728 N N . SER A 1 93 ? 28.377 1.385 -17.495 1.00 59.91 93 SER A N 1
ATOM 729 C CA . SER A 1 93 ? 28.722 0.063 -16.973 1.00 59.91 93 SER A CA 1
ATOM 730 C C . SER A 1 93 ? 29.083 -0.937 -18.084 1.00 59.91 93 SER A C 1
ATOM 732 O O . SER A 1 93 ? 28.602 -0.850 -19.215 1.00 59.91 93 SER A O 1
ATOM 734 N N . ILE A 1 94 ? 29.950 -1.911 -17.771 1.00 56.72 94 ILE A N 1
ATOM 735 C CA . ILE A 1 94 ? 30.323 -3.010 -18.680 1.00 56.72 94 ILE A CA 1
ATOM 736 C C . ILE A 1 94 ? 29.070 -3.870 -18.922 1.00 56.72 94 ILE A C 1
ATOM 738 O O . ILE A 1 94 ? 28.700 -4.695 -18.092 1.00 56.72 94 ILE A O 1
ATOM 742 N N . GLY A 1 95 ? 28.405 -3.639 -20.055 1.00 66.06 95 GLY A N 1
ATOM 743 C CA . GLY A 1 95 ? 27.085 -4.186 -20.374 1.00 66.06 95 GLY A CA 1
ATOM 744 C C . GLY A 1 95 ? 26.004 -3.120 -20.201 1.00 66.06 95 GLY A C 1
ATOM 745 O O . GLY A 1 95 ? 25.855 -2.546 -19.129 1.00 66.06 95 GLY A O 1
ATOM 746 N N . LYS A 1 96 ? 25.250 -2.832 -21.269 1.00 81.81 96 LYS A N 1
ATOM 747 C CA . LYS A 1 96 ? 24.179 -1.824 -21.246 1.00 81.81 96 LYS A CA 1
ATOM 748 C C . LYS A 1 96 ? 23.127 -2.229 -20.203 1.00 81.81 96 LYS A C 1
ATOM 750 O O . LYS A 1 96 ? 22.437 -3.235 -20.391 1.00 81.81 96 LYS A O 1
ATOM 755 N N . LEU A 1 97 ? 23.021 -1.460 -19.120 1.00 87.38 97 LEU A N 1
ATOM 756 C CA . LEU A 1 97 ? 22.099 -1.693 -18.009 1.00 87.38 97 LEU A CA 1
ATOM 757 C C . LEU A 1 97 ? 21.136 -0.514 -17.855 1.00 87.38 97 LEU A C 1
ATOM 759 O O . LEU A 1 97 ? 21.512 0.646 -18.015 1.00 87.38 97 LEU A O 1
ATOM 763 N N . LYS A 1 98 ? 19.890 -0.827 -17.502 1.00 89.94 98 LYS A N 1
ATOM 764 C CA . LYS A 1 98 ? 18.870 0.138 -17.092 1.00 89.94 98 LYS A CA 1
ATOM 765 C C . LYS A 1 98 ? 18.411 -0.200 -15.686 1.00 89.94 98 LYS A C 1
ATOM 767 O O . LYS A 1 98 ? 18.012 -1.335 -15.419 1.00 89.94 98 LYS A O 1
ATOM 772 N N . LYS A 1 99 ? 18.448 0.781 -14.788 1.00 92.38 99 LYS A N 1
ATOM 773 C CA . LYS A 1 99 ? 17.810 0.691 -13.474 1.00 92.38 99 LYS A CA 1
ATOM 774 C C . LYS A 1 99 ? 16.382 1.192 -13.611 1.00 92.38 99 LYS A C 1
ATOM 776 O O . LYS A 1 99 ? 16.174 2.342 -13.981 1.00 92.38 99 LYS A O 1
ATOM 781 N N . VAL A 1 100 ? 15.410 0.357 -13.273 1.00 93.94 100 VAL A N 1
ATOM 782 C CA . VAL A 1 100 ? 13.995 0.723 -13.316 1.00 93.94 100 VAL A CA 1
ATOM 783 C C . VAL A 1 100 ? 13.438 0.748 -11.902 1.00 93.94 100 VAL A C 1
ATOM 785 O O . VAL A 1 100 ? 13.502 -0.246 -11.181 1.00 93.94 100 VAL A O 1
ATOM 788 N N . VAL A 1 101 ? 12.903 1.896 -11.498 1.00 96.25 101 VAL A N 1
ATOM 789 C CA . VAL A 1 101 ? 12.241 2.101 -10.210 1.00 96.25 101 VAL A CA 1
ATOM 790 C C . VAL A 1 101 ? 10.753 2.278 -10.464 1.00 96.25 101 VAL A C 1
ATOM 792 O O . VAL A 1 101 ? 10.335 3.257 -11.078 1.00 96.25 101 VAL A O 1
ATOM 795 N N . VAL A 1 102 ? 9.950 1.346 -9.967 1.00 97.00 102 VAL A N 1
ATOM 796 C CA . VAL A 1 102 ? 8.490 1.436 -10.002 1.00 97.00 102 VAL A CA 1
ATOM 797 C C . VAL A 1 102 ? 8.012 1.887 -8.642 1.00 97.00 102 VAL A C 1
ATOM 799 O O . VAL A 1 102 ? 8.379 1.287 -7.639 1.00 97.00 102 VAL A O 1
ATOM 802 N N . THR A 1 103 ? 7.187 2.923 -8.595 1.00 97.56 103 THR A N 1
ATOM 803 C CA . THR A 1 103 ? 6.545 3.407 -7.373 1.00 97.56 103 THR A CA 1
ATOM 804 C C . THR A 1 103 ? 5.042 3.348 -7.544 1.00 97.56 103 THR A C 1
ATOM 806 O O . THR A 1 103 ? 4.522 3.884 -8.514 1.00 97.56 103 THR A O 1
ATOM 809 N N . VAL A 1 104 ? 4.349 2.720 -6.602 1.00 97.44 104 VAL A N 1
ATOM 810 C CA . VAL A 1 104 ? 2.888 2.666 -6.533 1.00 97.44 104 VAL A CA 1
ATOM 811 C C . VAL A 1 104 ? 2.425 3.490 -5.342 1.00 97.44 104 VAL A C 1
ATOM 813 O O . VAL A 1 104 ? 2.989 3.373 -4.256 1.00 97.44 104 VAL A O 1
ATOM 816 N N . LYS A 1 105 ? 1.403 4.319 -5.543 1.00 96.56 105 LYS A N 1
ATOM 817 C CA . LYS A 1 105 ? 0.825 5.243 -4.568 1.00 96.56 105 LYS A CA 1
ATOM 818 C C . LYS A 1 105 ? -0.657 4.960 -4.362 1.00 96.56 105 LYS A C 1
ATOM 820 O O . LYS A 1 105 ? -1.381 4.680 -5.318 1.00 96.56 105 LYS A O 1
ATOM 825 N N . TRP A 1 106 ? -1.105 5.070 -3.116 1.00 95.00 106 TRP A N 1
ATOM 826 C CA . TRP A 1 106 ? -2.508 4.922 -2.733 1.00 95.00 106 TRP A CA 1
ATOM 827 C C . TRP A 1 106 ? -2.834 5.743 -1.489 1.00 95.00 106 TRP A C 1
ATOM 829 O O . TRP A 1 106 ? -1.956 6.076 -0.696 1.00 95.00 106 TRP A O 1
ATOM 839 N N . THR A 1 107 ? -4.115 6.025 -1.272 1.00 92.75 107 THR A N 1
ATOM 840 C CA . THR A 1 107 ? -4.591 6.665 -0.041 1.00 92.75 107 THR A CA 1
ATOM 841 C C . THR A 1 107 ? -4.977 5.605 0.987 1.00 92.75 107 THR A C 1
ATOM 843 O O . THR A 1 107 ? -5.734 4.679 0.688 1.00 92.75 107 THR A O 1
ATOM 846 N N . LYS A 1 108 ? -4.477 5.722 2.221 1.00 89.81 108 LYS A N 1
ATOM 847 C CA . LYS A 1 108 ? -4.883 4.846 3.324 1.00 89.81 108 LYS A CA 1
ATOM 848 C C . LYS A 1 108 ? -6.371 5.045 3.640 1.00 89.81 108 LYS A C 1
ATOM 850 O O . LYS A 1 108 ? -6.807 6.187 3.820 1.00 89.81 108 LYS A O 1
ATOM 855 N N . PRO A 1 109 ? -7.139 3.959 3.825 1.00 89.00 109 PRO A N 1
ATOM 856 C CA . PRO A 1 109 ? -8.497 4.079 4.332 1.00 89.00 109 PRO A CA 1
ATOM 857 C C . PRO A 1 109 ? -8.469 4.667 5.753 1.00 89.00 109 PRO A C 1
ATOM 859 O O . PRO A 1 109 ? -7.554 4.390 6.526 1.00 89.00 109 PRO A O 1
ATOM 862 N N . TYR A 1 110 ? -9.478 5.472 6.096 1.00 90.31 110 TYR A N 1
ATOM 863 C CA . TYR A 1 110 ? -9.675 6.133 7.401 1.00 90.31 110 TYR A CA 1
ATOM 864 C C . TYR A 1 110 ? -8.712 7.267 7.786 1.00 90.31 110 TYR A C 1
ATOM 866 O O . TYR A 1 110 ? -9.027 7.980 8.736 1.00 90.31 110 TYR A O 1
ATOM 874 N N . TYR A 1 111 ? -7.590 7.459 7.084 1.00 85.56 111 TYR A N 1
ATOM 875 C CA . TYR A 1 111 ? -6.567 8.438 7.484 1.00 85.56 111 TYR A CA 1
ATOM 876 C C . TYR A 1 111 ? -6.306 9.552 6.457 1.00 85.56 111 TYR A C 1
ATOM 878 O O . TYR A 1 111 ? -5.586 10.484 6.781 1.00 85.56 111 TYR A O 1
ATOM 886 N N . ASN A 1 112 ? -6.890 9.512 5.247 1.00 85.19 112 ASN A N 1
ATOM 887 C CA . ASN A 1 112 ? -6.629 10.477 4.154 1.00 85.19 112 ASN A CA 1
ATOM 888 C C . ASN A 1 112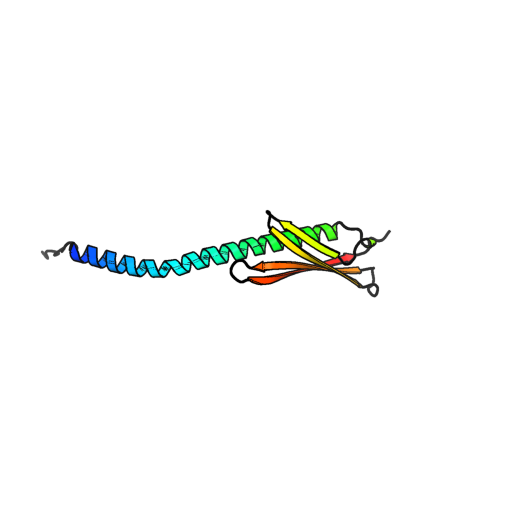 ? -5.128 10.737 3.887 1.00 85.19 112 ASN A C 1
ATOM 890 O O . ASN A 1 112 ? -4.746 11.750 3.309 1.00 85.19 112 ASN A O 1
ATOM 894 N N . GLU A 1 113 ? -4.273 9.805 4.302 1.00 91.06 113 GLU A N 1
ATOM 895 C CA . GLU A 1 113 ? -2.826 9.851 4.141 1.00 91.06 113 GLU A CA 1
ATOM 896 C C . GLU A 1 113 ? -2.442 9.105 2.867 1.00 91.06 113 GLU A C 1
ATOM 898 O O . GLU A 1 113 ? -2.815 7.942 2.689 1.00 91.06 113 GLU A O 1
ATOM 903 N N . GLU A 1 114 ? -1.646 9.731 2.004 1.00 92.25 114 GLU A N 1
ATOM 904 C CA . GLU A 1 114 ? -1.008 9.025 0.893 1.00 92.25 114 GLU A CA 1
ATOM 905 C C . GLU A 1 114 ? 0.098 8.108 1.428 1.00 92.25 114 GLU A C 1
ATOM 907 O O . GLU A 1 114 ? 0.861 8.463 2.327 1.00 92.25 114 GLU A O 1
ATOM 912 N N . ASN A 1 115 ? 0.172 6.896 0.893 1.00 94.75 115 ASN A N 1
ATOM 913 C CA . ASN A 1 115 ? 1.288 5.985 1.065 1.00 94.75 115 ASN A CA 1
ATOM 914 C C . ASN A 1 115 ? 1.818 5.547 -0.285 1.00 94.75 115 ASN A C 1
ATOM 916 O O . ASN A 1 115 ? 1.145 5.645 -1.310 1.00 94.75 115 ASN A O 1
ATOM 920 N N . SER A 1 116 ? 3.057 5.074 -0.261 1.00 95.69 116 SER A N 1
ATOM 921 C CA . SER A 1 116 ? 3.710 4.578 -1.453 1.00 95.69 116 SER A CA 1
ATOM 922 C C . SER A 1 116 ? 4.572 3.373 -1.144 1.00 95.69 116 SER A C 1
ATOM 924 O O . SER A 1 116 ? 5.024 3.180 -0.014 1.00 95.69 116 SER A O 1
ATOM 926 N N . ILE A 1 117 ? 4.793 2.574 -2.175 1.00 97.00 117 ILE A N 1
ATOM 927 C CA . ILE A 1 117 ? 5.747 1.486 -2.168 1.00 97.00 117 ILE A CA 1
ATOM 928 C C . ILE A 1 117 ? 6.542 1.510 -3.459 1.00 97.00 117 ILE A C 1
ATOM 930 O O . ILE A 1 117 ? 5.978 1.750 -4.525 1.00 97.00 117 ILE A O 1
ATOM 934 N N . SER A 1 118 ? 7.839 1.235 -3.361 1.00 96.75 118 SER A N 1
ATOM 935 C CA . SER A 1 118 ? 8.718 1.190 -4.520 1.00 9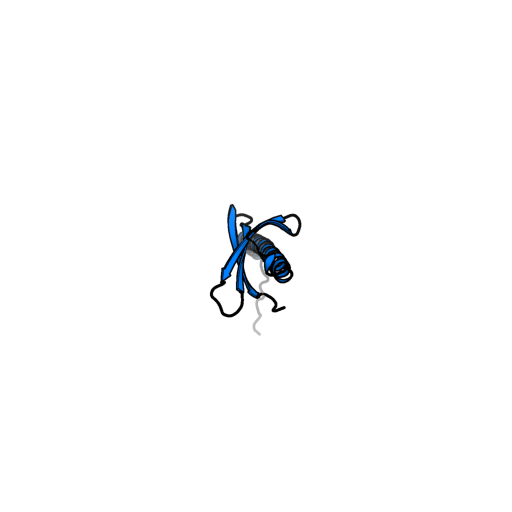6.75 118 SER A CA 1
ATOM 936 C C . SER A 1 118 ? 9.407 -0.163 -4.651 1.00 96.75 118 SER A C 1
ATOM 938 O O . SER A 1 118 ? 9.864 -0.741 -3.667 1.00 96.75 118 SER A O 1
ATOM 940 N N . GLY A 1 119 ? 9.504 -0.640 -5.887 1.00 95.88 119 GLY A N 1
ATOM 941 C CA . GLY A 1 119 ? 10.322 -1.773 -6.297 1.00 95.88 119 GLY A CA 1
ATOM 942 C C . GLY A 1 119 ? 11.401 -1.302 -7.265 1.00 95.88 119 GLY A C 1
ATOM 943 O O . GLY A 1 119 ? 11.193 -0.359 -8.025 1.00 95.88 119 GLY A O 1
ATOM 944 N N . THR A 1 120 ? 12.572 -1.929 -7.224 1.00 94.31 120 THR A N 1
ATOM 945 C CA . THR A 1 120 ? 13.675 -1.635 -8.148 1.00 94.31 120 THR A CA 1
ATOM 946 C C . THR A 1 120 ? 14.113 -2.917 -8.825 1.00 94.31 120 THR A C 1
ATOM 948 O O . THR A 1 120 ? 14.353 -3.911 -8.143 1.00 94.31 120 THR A O 1
ATOM 951 N N . ILE A 1 121 ? 14.266 -2.869 -10.144 1.00 93.44 121 ILE A N 1
ATOM 952 C CA . ILE A 1 121 ? 14.851 -3.948 -10.939 1.00 93.44 121 ILE A CA 1
ATOM 953 C C . ILE A 1 121 ? 15.943 -3.400 -11.854 1.00 93.44 121 ILE A C 1
ATOM 955 O O . ILE A 1 121 ? 15.979 -2.209 -12.171 1.00 93.44 121 ILE A O 1
ATOM 959 N N . TYR A 1 122 ? 16.841 -4.284 -12.275 1.00 90.94 122 TYR A N 1
ATOM 960 C CA . TYR A 1 122 ? 17.908 -3.976 -13.220 1.00 90.94 122 TYR A CA 1
ATOM 961 C C . TYR A 1 122 ? 17.713 -4.829 -14.465 1.00 90.94 122 TYR A C 1
ATOM 963 O O . TYR A 1 122 ? 17.701 -6.056 -14.381 1.00 90.94 122 TYR A O 1
ATOM 971 N N . VAL A 1 123 ? 17.573 -4.180 -15.617 1.00 90.00 123 VAL A N 1
ATOM 972 C CA . VAL A 1 123 ? 17.400 -4.858 -16.902 1.00 90.00 123 VAL A CA 1
ATOM 973 C C . VAL A 1 123 ? 18.675 -4.695 -17.714 1.00 90.00 123 VAL A C 1
ATOM 975 O O . VAL A 1 123 ? 19.208 -3.592 -17.837 1.00 90.00 123 VAL A O 1
ATOM 978 N N . ARG A 1 124 ? 19.176 -5.801 -18.266 1.00 87.75 124 ARG A N 1
ATOM 979 C CA . ARG A 1 124 ? 20.340 -5.820 -19.162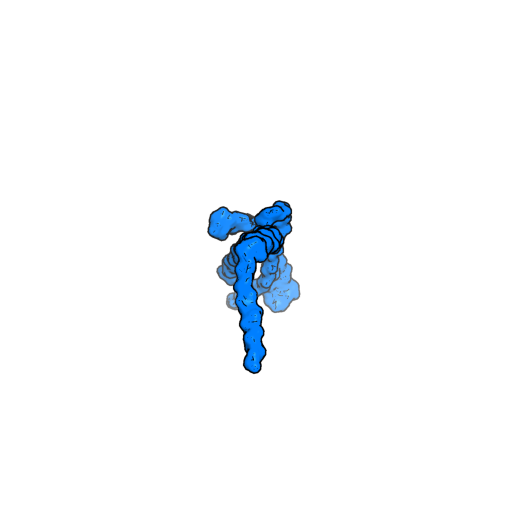 1.00 87.75 124 ARG A CA 1
ATOM 980 C C . ARG A 1 124 ? 19.898 -5.913 -20.613 1.00 87.75 124 ARG A C 1
ATOM 982 O O . ARG A 1 124 ? 18.928 -6.609 -20.912 1.00 87.75 124 ARG A O 1
ATOM 989 N N . ALA A 1 125 ? 20.644 -5.289 -21.517 1.00 84.25 125 ALA A N 1
ATOM 990 C CA . ALA A 1 125 ? 20.498 -5.583 -22.935 1.00 84.25 125 ALA A CA 1
ATOM 991 C C . ALA A 1 125 ? 20.830 -7.065 -23.181 1.00 84.25 125 ALA A C 1
ATOM 993 O O . ALA A 1 125 ? 21.813 -7.586 -22.647 1.00 84.25 125 ALA A O 1
ATOM 994 N N . LYS A 1 126 ? 20.004 -7.762 -23.969 1.00 76.56 126 LYS A N 1
ATOM 995 C CA . LYS A 1 126 ? 20.393 -9.069 -24.508 1.00 76.56 126 LYS A CA 1
ATOM 996 C C . LYS A 1 126 ? 21.490 -8.819 -25.545 1.00 76.56 126 LYS A C 1
ATOM 998 O O . LYS A 1 126 ? 21.329 -7.941 -26.388 1.00 76.56 126 LYS A O 1
ATOM 1003 N N . ASN A 1 127 ? 22.603 -9.541 -25.439 1.00 61.97 127 ASN A N 1
ATOM 1004 C CA . ASN A 1 127 ? 23.609 -9.554 -26.496 1.00 61.97 127 ASN A CA 1
ATOM 1005 C C . ASN A 1 127 ? 22.980 -10.245 -27.712 1.00 61.97 127 ASN A C 1
ATOM 1007 O O . ASN A 1 127 ? 22.477 -11.361 -27.563 1.00 61.97 127 ASN A O 1
ATOM 1011 N N . GLU A 1 128 ? 22.959 -9.555 -28.851 1.00 51.06 128 GLU A N 1
ATOM 1012 C CA . GLU A 1 128 ? 22.743 -10.166 -30.169 1.00 51.06 128 GLU A CA 1
ATOM 1013 C C . GLU A 1 128 ? 23.907 -11.101 -30.520 1.00 51.06 128 GLU A C 1
ATOM 1015 O O . GLU A 1 128 ? 25.064 -10.761 -30.168 1.00 51.06 128 GLU A O 1
#

Organism: NCBI:txid500465

Radius of gyration: 28.88 Å; Cα contacts (8 Å, |Δi|>4): 154; chains: 1; bounding box: 60×45×91 Å

Foldseek 3Di:
DDPDPPDDDDPVNVVVVVVVVVVVVVVCVVVVVVVVLVVQQVVVVVQLVVVQVVVVVVVVPDAPVPDDWDWDWDDDPNDIKTKTWDWDWPCVDPFTKIKIKMKIWDQRPPPRDIDIDIDIDMDTHDDD

Nearest PDB structures (foldseek):
  6yr8-assembly1_B  TM=4.057E-01  e=4.464E-01  Homo sapiens
  7ny8-assembly1_C  TM=4.988E-01  e=1.115E+00  synthetic construct
  7ny8-assembly2_D  TM=5.133E-01  e=1.250E+00  synthetic construct
  6yf9-assembly1_AA  TM=4.578E-01  e=1.866E+00  Leviviridae sp.
  2qud-assembly1_B  TM=4.090E-01  e=1.762E+00  Pseudomonas phage PP7

Secondary structure (DSSP, 8-state):
-------PPPHHHHHHHHHHHHHHHHTTHHHHHHHHHHHHHHHHHHHHHHHHHHHHHHHHHS-GGG---EEEEEEETTEEEEEEEEEEEETTSSS-EEEEEEEEEEEPTTT--EEEEEEEEEEEPPP-

Solvent-accessible surface area (backbone atoms only — not comparable to full-atom values): 7586 Å² total; per-residue (Å²): 134,86,80,80,83,79,78,72,85,50,73,66,55,52,54,51,50,51,52,54,49,53,62,56,53,61,70,48,52,65,55,56,54,49,50,54,52,50,51,52,41,48,53,54,48,54,50,48,52,50,53,45,50,52,51,52,53,53,56,72,71,49,56,64,88,73,67,59,67,49,70,50,72,50,75,55,93,94,39,75,31,41,38,40,37,46,56,45,78,40,76,86,46,99,60,55,33,34,42,37,38,40,36,32,37,42,70,42,74,99,65,84,39,78,48,72,52,74,50,77,51,77,50,60,58,78,83,128

Mean predicted aligned error: 8.06 Å